Protein AF-A0A951KGH3-F1 (afdb_monomer_lite)

pLDDT: mean 70.93, std 15.25, range [35.25, 89.5]

Foldseek 3Di:
DPCPPPVDDDDDDDDDDDEAEDEADPVGDPWDQADQPFDPDPPTLAQDWPDLQPQKIWHHQHAVVVVQVSVCVQVVHHYHYPHPDGTGTTDIGGGDRPPPPPPDPPPPPPDDDDDDDDDDDDDDDDDDD

Radius of gyration: 29.62 Å; chains: 1; bounding box: 42×87×59 Å

Structure (mmCIF, N/CA/C/O backbone):
data_AF-A0A951KGH3-F1
#
_entry.id   AF-A0A951KGH3-F1
#
loop_
_atom_site.group_PDB
_atom_site.id
_atom_site.type_symbol
_atom_site.label_atom_id
_atom_site.label_alt_id
_atom_site.label_comp_id
_atom_site.label_asym_id
_atom_site.label_entity_id
_atom_site.label_seq_id
_atom_site.pdbx_PDB_ins_code
_atom_site.Cartn_x
_atom_site.Cartn_y
_atom_site.Cartn_z
_atom_site.occupancy
_atom_site.B_iso_or_equiv
_atom_site.auth_seq_id
_atom_site.auth_comp_id
_atom_site.auth_asym_id
_atom_site.auth_atom_id
_atom_site.pdbx_PDB_model_num
ATOM 1 N N . MET A 1 1 ? -1.274 -4.662 38.646 1.00 57.06 1 MET A N 1
ATOM 2 C CA . MET A 1 1 ? -2.178 -4.791 37.479 1.00 57.06 1 MET A CA 1
ATOM 3 C C . MET A 1 1 ? -3.006 -3.513 37.375 1.00 57.06 1 MET A C 1
ATOM 5 O O . MET A 1 1 ? -3.540 -3.083 38.381 1.00 57.06 1 MET A O 1
ATOM 9 N N . LEU A 1 2 ? -3.078 -2.871 36.204 1.00 63.75 2 LEU A N 1
ATOM 10 C CA . LEU A 1 2 ? -3.617 -1.504 35.999 1.00 63.75 2 LEU A CA 1
ATOM 11 C C . LEU A 1 2 ? -5.132 -1.326 36.247 1.00 63.75 2 LEU A C 1
ATOM 13 O O . LEU A 1 2 ? -5.637 -0.208 36.199 1.00 63.75 2 LEU A O 1
ATOM 17 N N . ARG A 1 3 ? -5.872 -2.411 36.488 1.00 61.78 3 ARG A N 1
ATOM 18 C CA . ARG A 1 3 ? -7.340 -2.400 36.553 1.00 61.78 3 ARG A CA 1
ATOM 19 C C . ARG A 1 3 ? -7.893 -1.736 37.823 1.00 61.78 3 ARG A C 1
ATOM 21 O O . ARG A 1 3 ? -8.903 -1.046 37.734 1.00 61.78 3 ARG A O 1
ATOM 28 N N . ASP A 1 4 ? -7.200 -1.857 38.954 1.00 75.56 4 ASP A N 1
ATOM 29 C CA . ASP A 1 4 ? -7.723 -1.421 40.262 1.00 75.56 4 ASP A CA 1
ATOM 30 C C . ASP A 1 4 ? -7.624 0.095 40.506 1.00 75.56 4 ASP A C 1
ATOM 32 O O . ASP A 1 4 ? -8.283 0.625 41.395 1.00 75.56 4 ASP A O 1
ATOM 36 N N . TRP A 1 5 ? -6.829 0.812 39.705 1.00 78.12 5 TRP A N 1
ATOM 37 C CA . TRP A 1 5 ? -6.565 2.244 39.908 1.00 78.12 5 TRP A CA 1
ATOM 38 C C . TRP A 1 5 ? -7.415 3.136 38.999 1.00 78.12 5 TRP A C 1
ATOM 40 O O . TRP A 1 5 ? -7.706 4.273 39.357 1.00 78.12 5 TRP A O 1
ATOM 50 N N . PHE A 1 6 ? -7.842 2.626 37.838 1.00 70.50 6 PHE A N 1
ATOM 51 C CA . PHE A 1 6 ? -8.436 3.461 36.789 1.00 70.50 6 PHE A CA 1
ATOM 52 C C . PHE A 1 6 ? -9.927 3.253 36.549 1.00 70.50 6 PHE A C 1
ATOM 54 O O . PHE A 1 6 ? -10.480 3.986 35.735 1.00 70.50 6 PHE A O 1
ATOM 61 N N . ARG A 1 7 ? -10.585 2.293 37.224 1.00 75.06 7 ARG A N 1
ATOM 62 C CA . ARG A 1 7 ? -12.014 1.971 36.995 1.00 75.06 7 ARG A CA 1
ATOM 63 C C . ARG A 1 7 ? -12.372 1.998 35.497 1.00 75.06 7 ARG A C 1
ATOM 65 O O . ARG A 1 7 ? -13.372 2.578 35.091 1.00 75.06 7 ARG A O 1
ATOM 72 N N . LEU A 1 8 ? -11.488 1.450 34.661 1.00 75.69 8 LEU A N 1
ATOM 73 C CA . LEU A 1 8 ? -11.606 1.560 33.213 1.00 75.69 8 LEU A CA 1
ATOM 74 C C . LEU A 1 8 ? -12.767 0.673 32.744 1.00 75.69 8 LEU A C 1
ATOM 76 O O . LEU A 1 8 ? -12.620 -0.547 32.647 1.00 75.69 8 LEU A O 1
ATOM 80 N N . GLU A 1 9 ? -13.907 1.287 32.444 1.00 73.69 9 GLU A N 1
ATOM 81 C CA . GLU A 1 9 ? -15.059 0.613 31.850 1.00 73.69 9 GLU A CA 1
ATOM 82 C C . GLU A 1 9 ? -14.917 0.592 30.324 1.00 73.69 9 GLU A C 1
ATOM 84 O O . GLU A 1 9 ? -15.121 1.590 29.630 1.00 73.69 9 GLU A O 1
ATOM 89 N N . VAL A 1 10 ? -14.537 -0.564 29.782 1.00 77.75 10 VAL A N 1
ATOM 90 C CA . VAL A 1 10 ? -14.397 -0.754 28.335 1.00 77.75 10 VAL A CA 1
ATOM 91 C C . VAL A 1 10 ? -15.786 -0.891 27.716 1.00 77.75 10 VAL A C 1
ATOM 93 O O . VAL A 1 10 ? -16.450 -1.909 27.887 1.00 77.75 10 VAL A O 1
ATOM 96 N N . HIS A 1 11 ? -16.211 0.126 26.972 1.00 76.06 11 HIS A N 1
ATOM 97 C CA . HIS A 1 11 ? -17.465 0.111 26.225 1.00 76.06 11 HIS A CA 1
ATOM 98 C C . HIS A 1 11 ? -17.193 -0.348 24.788 1.00 76.06 11 HIS A C 1
ATOM 100 O O . HIS A 1 11 ? -16.664 0.404 23.969 1.00 76.06 11 HIS A O 1
ATOM 106 N N . GLY A 1 12 ? -17.519 -1.605 24.483 1.00 73.94 12 GLY A N 1
ATOM 107 C CA . GLY A 1 12 ? -17.422 -2.140 23.126 1.00 73.94 12 GLY A CA 1
ATOM 108 C C . GLY A 1 12 ? -18.585 -1.650 22.263 1.00 73.94 12 GLY A C 1
ATOM 109 O O . GLY A 1 12 ? -19.728 -2.011 22.519 1.00 73.94 12 GLY A O 1
ATOM 110 N N . GLN A 1 13 ? -18.305 -0.850 21.233 1.00 66.38 13 GLN A N 1
ATOM 111 C CA . GLN A 1 13 ? -19.293 -0.442 20.231 1.00 66.38 13 GLN A CA 1
ATOM 112 C C . GLN A 1 13 ? -18.889 -0.994 18.859 1.00 66.38 13 GLN A C 1
ATOM 114 O O . GLN A 1 13 ? -17.834 -0.638 18.333 1.00 66.38 13 GLN A O 1
ATOM 119 N N . SER A 1 14 ? -19.732 -1.840 18.262 1.00 66.75 14 SER A N 1
ATOM 120 C CA . SER A 1 14 ? -19.568 -2.302 16.880 1.00 66.75 14 SER A CA 1
ATOM 121 C C . SER A 1 14 ? -20.021 -1.208 15.912 1.00 66.75 14 SER A C 1
ATOM 123 O O . SER A 1 14 ? -21.179 -0.791 15.944 1.00 66.75 14 SER A O 1
ATOM 125 N N . LYS A 1 15 ? -19.116 -0.730 15.054 1.00 66.75 15 LYS A N 1
ATOM 126 C CA . LYS A 1 15 ? -19.432 0.211 13.970 1.00 66.75 15 LYS A CA 1
ATOM 127 C C . LYS A 1 15 ? -19.296 -0.508 12.632 1.00 66.75 15 LYS A C 1
ATOM 129 O O . LYS A 1 15 ? -18.240 -1.069 12.353 1.00 66.75 15 LYS A O 1
ATOM 134 N N . GLU A 1 16 ? -20.335 -0.459 11.805 1.00 68.94 16 GLU A N 1
ATOM 135 C CA . GLU A 1 16 ? -20.249 -0.874 10.403 1.00 68.94 16 GLU A CA 1
ATOM 136 C C . GLU A 1 16 ? -19.444 0.178 9.632 1.00 68.94 16 GLU A C 1
ATOM 138 O O . GLU A 1 16 ? -19.870 1.323 9.467 1.00 68.94 16 GLU A O 1
ATOM 143 N N . LEU A 1 17 ? -18.228 -0.182 9.219 1.00 69.44 17 LEU A N 1
ATOM 144 C CA . LEU A 1 17 ? -17.364 0.683 8.423 1.00 69.44 17 LEU A CA 1
ATOM 145 C C . LEU A 1 17 ? -17.430 0.228 6.963 1.00 69.44 17 LEU A C 1
ATOM 147 O O . LEU A 1 17 ? -17.230 -0.959 6.710 1.00 69.44 17 LEU A O 1
ATOM 151 N N . PRO A 1 18 ? -17.661 1.126 5.988 1.00 74.75 18 PRO A N 1
ATOM 152 C CA . PRO A 1 18 ? -17.494 0.771 4.589 1.00 74.75 18 PRO A CA 1
ATOM 153 C C . PRO A 1 18 ? -16.042 0.347 4.347 1.00 74.75 18 PRO A C 1
ATOM 155 O O . PRO A 1 18 ? -15.099 1.059 4.710 1.00 74.75 18 PRO A O 1
ATOM 158 N N . ILE A 1 19 ? -15.909 -0.844 3.772 1.00 83.00 19 ILE A N 1
ATOM 159 C CA . ILE A 1 19 ? -14.652 -1.502 3.427 1.00 83.00 19 ILE A CA 1
ATOM 160 C C . ILE A 1 19 ? -14.362 -1.214 1.956 1.00 83.00 19 ILE A C 1
ATOM 162 O O . ILE A 1 19 ? -15.273 -1.252 1.126 1.00 83.00 19 ILE A O 1
ATOM 166 N N . TYR A 1 20 ? -13.101 -0.940 1.631 1.00 87.50 20 TYR A N 1
ATOM 167 C CA . TYR A 1 20 ? -12.666 -0.790 0.247 1.00 87.50 20 TYR A CA 1
ATOM 168 C C . TYR A 1 20 ? -11.920 -2.028 -0.242 1.00 87.50 20 TYR A C 1
ATOM 170 O O . TYR A 1 20 ? -11.233 -2.713 0.516 1.00 87.50 20 TYR A O 1
ATOM 178 N N . GLU A 1 21 ? -12.037 -2.292 -1.538 1.00 87.19 21 GLU A N 1
ATOM 179 C CA . GLU A 1 21 ? -11.364 -3.399 -2.207 1.00 87.19 21 GLU A CA 1
ATOM 180 C C . GLU A 1 21 ? -10.438 -2.840 -3.287 1.00 87.19 21 GLU A C 1
ATOM 182 O O . GLU A 1 21 ? -10.858 -2.058 -4.142 1.00 87.19 21 GLU A O 1
ATOM 187 N N . LEU A 1 22 ? -9.169 -3.239 -3.244 1.00 86.81 22 LEU A N 1
ATOM 188 C CA . LEU A 1 22 ? -8.196 -2.949 -4.283 1.00 86.81 22 LEU A CA 1
ATOM 189 C C . LEU A 1 22 ? -8.293 -4.045 -5.348 1.00 86.81 22 LEU A C 1
ATOM 191 O O . LEU A 1 22 ? -7.921 -5.191 -5.102 1.00 86.81 22 LEU A O 1
ATOM 195 N N . ALA A 1 23 ? -8.802 -3.695 -6.527 1.00 87.25 23 ALA A N 1
ATOM 196 C CA . ALA A 1 23 ? -8.991 -4.620 -7.639 1.00 87.25 23 ALA A CA 1
ATOM 197 C C . ALA A 1 23 ? -8.310 -4.113 -8.914 1.00 87.25 23 ALA A C 1
ATOM 199 O O . ALA A 1 23 ? -8.181 -2.910 -9.149 1.00 87.25 23 ALA A O 1
ATOM 200 N N . VAL A 1 24 ? -7.901 -5.053 -9.766 1.00 85.50 24 VAL A N 1
ATOM 201 C CA . VAL A 1 24 ? -7.363 -4.748 -11.092 1.00 85.50 24 VAL A CA 1
ATOM 202 C C . VAL A 1 24 ? -8.503 -4.342 -12.021 1.00 85.50 24 VAL A C 1
ATOM 204 O O . VAL A 1 24 ? -9.504 -5.045 -12.159 1.00 85.50 24 VAL A O 1
ATOM 207 N N . ILE A 1 25 ? -8.345 -3.205 -12.694 1.00 81.88 25 ILE A N 1
ATOM 208 C CA . ILE A 1 25 ? -9.299 -2.762 -13.711 1.00 81.88 25 ILE A CA 1
ATOM 209 C C . ILE A 1 25 ? -9.181 -3.612 -14.981 1.00 81.88 25 ILE A C 1
ATOM 211 O O . ILE A 1 25 ? -8.103 -4.081 -15.340 1.00 81.88 25 ILE A O 1
ATOM 215 N N . LYS A 1 26 ? -10.280 -3.731 -15.735 1.00 70.62 26 LYS A N 1
ATOM 216 C CA . LYS A 1 26 ? -10.324 -4.473 -17.012 1.00 70.62 26 LYS A CA 1
ATOM 217 C C . LYS A 1 26 ? -9.302 -3.988 -18.052 1.00 70.62 26 LYS A C 1
ATOM 219 O O . LYS A 1 26 ? -8.940 -4.746 -18.940 1.00 70.62 26 LYS A O 1
ATOM 224 N N . ALA A 1 27 ? -8.822 -2.748 -17.930 1.00 71.19 27 ALA A N 1
ATOM 225 C CA . ALA A 1 27 ? -7.774 -2.182 -18.783 1.00 71.19 27 ALA A CA 1
ATOM 226 C C . ALA A 1 27 ? -6.362 -2.748 -18.506 1.00 71.19 27 ALA A C 1
ATOM 228 O O . ALA A 1 27 ? -5.399 -2.321 -19.142 1.00 71.19 27 ALA A O 1
ATOM 229 N N . GLY A 1 28 ? -6.242 -3.698 -17.576 1.00 66.56 28 GLY A N 1
ATOM 230 C CA . GLY A 1 28 ? -4.997 -4.373 -17.249 1.00 66.56 28 GLY A CA 1
ATOM 231 C C . GLY A 1 28 ? -4.118 -3.593 -16.276 1.00 66.56 28 GLY A C 1
ATOM 232 O O . GLY A 1 28 ? -4.301 -2.402 -16.009 1.00 66.56 28 GLY A O 1
ATOM 233 N N . VAL A 1 29 ? -3.143 -4.309 -15.726 1.00 73.19 29 VAL A N 1
ATOM 234 C CA . VAL A 1 29 ? -2.164 -3.791 -14.772 1.00 73.19 29 VAL A CA 1
ATOM 235 C C . VAL A 1 29 ? -1.028 -3.137 -15.553 1.00 73.19 29 VAL A C 1
ATOM 237 O O . VAL A 1 29 ? -0.279 -3.816 -16.245 1.00 73.19 29 VAL A O 1
ATOM 240 N N . LYS A 1 30 ? -0.871 -1.814 -15.432 1.00 71.69 30 LYS A N 1
ATOM 241 C CA . LYS A 1 30 ? 0.284 -1.073 -15.986 1.00 71.69 30 LYS A CA 1
ATOM 242 C C . LYS A 1 30 ? 1.463 -0.992 -15.006 1.00 71.69 30 LYS A C 1
ATOM 244 O O . LYS A 1 30 ? 2.292 -0.090 -15.106 1.00 71.69 30 LYS A O 1
ATOM 249 N N . LEU A 1 31 ? 1.505 -1.894 -14.031 1.00 74.56 31 LEU A N 1
ATOM 250 C CA . LEU A 1 31 ? 2.555 -1.945 -13.021 1.00 74.56 31 LEU A CA 1
ATOM 251 C C . LEU A 1 31 ? 3.728 -2.748 -13.564 1.00 74.56 31 LEU A C 1
ATOM 253 O O . LEU A 1 31 ? 3.548 -3.808 -14.163 1.00 74.56 31 LEU A O 1
ATOM 257 N N . LYS A 1 32 ? 4.932 -2.225 -13.355 1.00 74.44 32 LYS A N 1
ATOM 258 C CA . LYS A 1 32 ? 6.156 -2.943 -13.686 1.00 74.44 32 LYS A CA 1
ATOM 259 C C . LYS A 1 32 ? 6.483 -3.850 -12.514 1.00 74.44 32 LYS A C 1
ATOM 261 O O . LYS A 1 32 ? 6.607 -3.365 -11.390 1.00 74.44 32 LYS A O 1
ATOM 266 N N . GLU A 1 33 ? 6.596 -5.145 -12.780 1.00 76.50 33 GLU A N 1
ATOM 267 C CA . GLU A 1 33 ? 7.191 -6.060 -11.814 1.00 76.50 33 GLU A CA 1
ATOM 268 C C . GLU A 1 33 ? 8.661 -5.675 -11.657 1.00 76.50 33 GLU A C 1
ATOM 270 O O . GLU A 1 33 ? 9.383 -5.497 -12.643 1.00 76.50 33 GLU A O 1
ATOM 275 N N . ALA A 1 34 ? 9.079 -5.480 -10.416 1.00 76.94 34 ALA A N 1
ATOM 276 C CA . ALA A 1 34 ? 10.396 -4.982 -10.095 1.00 76.94 34 ALA A CA 1
ATOM 277 C C . ALA A 1 34 ? 11.030 -5.889 -9.057 1.00 76.94 34 ALA A C 1
ATOM 279 O O . ALA A 1 34 ? 10.497 -6.081 -7.971 1.00 76.94 34 ALA A O 1
ATOM 280 N N . LYS A 1 35 ? 12.204 -6.416 -9.398 1.00 69.62 35 LYS A N 1
ATOM 281 C CA . LYS A 1 35 ? 13.090 -7.078 -8.446 1.00 69.62 35 LYS A CA 1
ATOM 282 C C . LYS A 1 35 ? 14.148 -6.069 -8.061 1.00 69.62 35 LYS A C 1
ATOM 284 O O . LYS A 1 35 ? 15.049 -5.772 -8.845 1.00 69.62 35 LYS A O 1
ATOM 289 N N . CYS A 1 36 ? 14.000 -5.484 -6.886 1.00 67.06 36 CYS A N 1
ATOM 290 C CA . CYS A 1 36 ? 14.948 -4.490 -6.422 1.00 67.06 36 CYS A CA 1
ATOM 291 C C . CYS A 1 36 ? 16.136 -5.212 -5.781 1.00 67.06 36 CYS A C 1
ATOM 293 O O . CYS A 1 36 ? 15.993 -5.952 -4.809 1.00 67.06 36 CYS A O 1
ATOM 295 N N . VAL A 1 37 ? 17.322 -5.029 -6.364 1.00 66.12 37 VAL A N 1
ATOM 296 C CA . VAL A 1 37 ? 18.575 -5.537 -5.799 1.00 66.12 37 VAL A CA 1
ATOM 297 C C . VAL A 1 37 ? 18.930 -4.640 -4.618 1.00 66.12 37 VAL A C 1
ATOM 299 O O . VAL A 1 37 ? 19.522 -3.573 -4.778 1.00 66.12 37 VAL A O 1
ATOM 302 N N . GLY A 1 38 ? 18.478 -5.041 -3.434 1.00 61.72 38 GLY A N 1
ATOM 303 C CA . GLY A 1 38 ? 18.715 -4.301 -2.205 1.00 61.72 38 GLY A CA 1
ATOM 304 C C . GLY A 1 38 ? 20.166 -4.397 -1.764 1.00 61.72 38 GLY A C 1
ATOM 305 O O . GLY A 1 38 ? 20.749 -5.479 -1.728 1.00 61.72 38 GLY A O 1
ATOM 306 N N . VAL A 1 39 ? 20.742 -3.261 -1.379 1.00 63.81 39 VAL A N 1
ATOM 307 C CA . VAL A 1 39 ? 21.970 -3.262 -0.583 1.00 63.81 39 VAL A CA 1
ATOM 308 C C . VAL A 1 39 ? 21.562 -3.587 0.858 1.00 63.81 39 VAL A C 1
ATOM 310 O O . VAL A 1 39 ? 20.658 -2.926 1.380 1.00 63.81 39 VAL A O 1
ATOM 313 N N . PRO A 1 40 ? 22.170 -4.588 1.519 1.00 63.59 40 PRO A N 1
ATOM 314 C CA . PRO A 1 40 ? 21.871 -4.877 2.915 1.00 63.59 40 PRO A CA 1
ATOM 315 C C . PRO A 1 40 ? 22.232 -3.667 3.785 1.00 63.59 40 PRO A C 1
ATOM 317 O O . PRO A 1 40 ? 23.372 -3.207 3.793 1.00 63.59 40 PRO A O 1
ATOM 320 N N . GLY A 1 41 ? 21.247 -3.134 4.507 1.00 67.81 41 GLY A N 1
ATOM 321 C CA . GLY A 1 41 ? 21.427 -2.001 5.410 1.00 67.81 41 GLY A CA 1
ATOM 322 C C . GLY A 1 41 ? 20.171 -1.133 5.557 1.00 67.81 41 GLY A C 1
ATOM 323 O O . GLY A 1 41 ? 19.215 -1.280 4.797 1.00 67.81 41 GLY A O 1
ATOM 324 N N . PRO A 1 42 ? 20.164 -0.194 6.519 1.00 61.88 42 PRO A N 1
ATOM 325 C CA . PRO A 1 42 ? 19.024 0.688 6.797 1.00 61.88 42 PRO A CA 1
ATOM 326 C C . PRO A 1 42 ? 18.704 1.673 5.659 1.00 61.88 42 PRO A C 1
ATOM 328 O O . PRO A 1 42 ? 17.644 2.288 5.660 1.00 61.88 42 PRO A O 1
ATOM 331 N N . ALA A 1 43 ? 19.602 1.813 4.681 1.00 66.69 43 ALA A N 1
ATOM 332 C CA . ALA A 1 43 ? 19.416 2.629 3.484 1.00 66.69 43 ALA A CA 1
ATOM 333 C C . ALA A 1 43 ? 18.938 1.808 2.272 1.00 66.69 43 ALA A C 1
ATOM 335 O O . ALA A 1 43 ? 19.128 2.243 1.137 1.00 66.69 43 ALA A O 1
ATOM 336 N N . ASN A 1 44 ? 18.361 0.618 2.486 1.00 69.69 44 ASN A N 1
ATOM 337 C CA . ASN A 1 44 ? 17.859 -0.192 1.386 1.00 69.69 44 ASN A CA 1
ATOM 338 C C . ASN A 1 44 ? 16.686 0.535 0.695 1.00 69.69 44 ASN A C 1
ATOM 340 O O . ASN A 1 44 ? 15.657 0.773 1.328 1.00 69.69 44 ASN A O 1
ATOM 344 N N . PRO A 1 45 ? 16.813 0.895 -0.596 1.00 69.69 45 PRO A N 1
ATOM 345 C CA . PRO A 1 45 ? 15.731 1.536 -1.336 1.00 69.69 45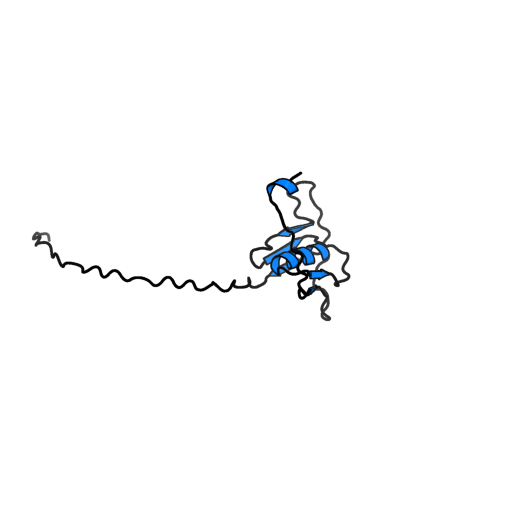 PRO A CA 1
ATOM 346 C C . PRO A 1 45 ? 14.542 0.609 -1.641 1.00 69.69 45 PRO A C 1
ATOM 348 O O . PRO A 1 45 ? 13.545 1.090 -2.182 1.00 69.69 45 PRO A O 1
ATOM 351 N N . CYS A 1 46 ? 14.674 -0.690 -1.364 1.00 74.88 46 CYS A N 1
ATOM 352 C CA . CYS A 1 46 ? 13.753 -1.748 -1.761 1.00 74.88 46 CYS A CA 1
ATOM 353 C C . CYS A 1 46 ? 12.798 -2.156 -0.630 1.00 74.88 46 CYS A C 1
ATOM 355 O O . CYS A 1 46 ? 13.180 -2.155 0.541 1.00 74.88 46 CYS A O 1
ATOM 357 N N . GLY A 1 47 ? 11.580 -2.575 -0.986 1.00 74.62 47 GLY A N 1
ATOM 358 C CA . GLY A 1 47 ? 10.613 -3.165 -0.051 1.00 74.62 47 GLY A CA 1
ATOM 359 C C . GLY A 1 47 ? 9.867 -2.150 0.818 1.00 74.62 47 GLY A C 1
ATOM 360 O O . GLY A 1 47 ? 9.135 -2.534 1.729 1.00 74.62 47 GLY A O 1
ATOM 361 N N . GLY A 1 48 ? 10.038 -0.855 0.541 1.00 80.56 48 GLY A N 1
ATOM 362 C CA . GLY A 1 48 ? 9.419 0.236 1.286 1.00 80.56 48 GLY A CA 1
ATOM 363 C C . GLY A 1 48 ? 8.665 1.214 0.393 1.00 80.56 48 GLY A C 1
ATOM 364 O O . GLY A 1 48 ? 8.969 1.392 -0.790 1.00 80.56 48 GLY A O 1
ATOM 365 N N . THR A 1 49 ? 7.688 1.883 0.993 1.00 81.94 49 THR A N 1
ATOM 366 C CA . THR A 1 49 ? 6.960 2.993 0.387 1.00 81.94 49 THR A CA 1
ATOM 367 C C . THR A 1 49 ? 7.391 4.320 1.001 1.00 81.94 49 THR A C 1
ATOM 369 O O . THR A 1 49 ? 7.761 4.418 2.171 1.00 81.94 49 THR A O 1
ATOM 372 N N . SER A 1 50 ? 7.374 5.375 0.191 1.00 80.88 50 SER A N 1
ATOM 373 C CA . SER A 1 50 ? 7.725 6.733 0.607 1.00 80.88 50 SER A CA 1
ATOM 374 C C . SER A 1 50 ? 6.639 7.726 0.200 1.00 80.88 50 SER A C 1
ATOM 376 O O . SER A 1 50 ? 5.959 7.540 -0.806 1.00 80.88 50 SER A O 1
ATOM 378 N N . GLY A 1 51 ? 6.468 8.785 0.997 1.00 74.50 51 GLY A N 1
ATOM 379 C CA . GLY A 1 51 ? 5.610 9.927 0.652 1.00 74.50 51 GLY A CA 1
ATOM 380 C C . GLY A 1 51 ? 4.124 9.834 1.033 1.00 74.50 51 GLY A C 1
ATOM 381 O O . GLY A 1 51 ? 3.405 10.809 0.817 1.00 74.50 51 GLY A O 1
ATOM 382 N N . SER A 1 52 ? 3.673 8.741 1.666 1.00 68.62 52 SER A N 1
ATOM 383 C CA . SER A 1 52 ? 2.250 8.441 1.947 1.00 68.62 52 SER A CA 1
ATOM 384 C C . SER A 1 52 ? 1.414 9.608 2.525 1.00 68.62 52 SER A C 1
ATOM 386 O O . SER A 1 52 ? 0.225 9.727 2.253 1.00 68.62 52 SER A O 1
ATOM 388 N N . SER A 1 53 ? 2.028 10.548 3.252 1.00 66.25 53 SER A N 1
ATOM 389 C CA . SER A 1 53 ? 1.347 11.685 3.890 1.00 66.25 53 SER A CA 1
ATOM 390 C C . SER A 1 53 ? 1.118 12.930 3.016 1.00 66.25 53 SER A C 1
ATOM 392 O O . SER A 1 53 ? 0.413 13.840 3.448 1.00 66.25 53 SER A O 1
ATOM 394 N N . ARG A 1 54 ? 1.700 13.028 1.812 1.00 68.19 54 ARG A N 1
ATOM 395 C CA . ARG A 1 54 ? 1.691 14.276 1.007 1.00 68.19 54 ARG A CA 1
ATOM 396 C C . ARG A 1 54 ? 0.905 14.198 -0.302 1.00 68.19 54 ARG A C 1
ATOM 398 O O . ARG A 1 54 ? 1.105 15.032 -1.180 1.00 68.19 54 ARG A O 1
ATOM 405 N N . GLY A 1 55 ? 0.019 13.217 -0.453 1.00 79.12 55 GLY A N 1
ATOM 406 C CA . GLY A 1 55 ? -0.695 13.015 -1.719 1.00 79.12 55 GLY A CA 1
ATOM 407 C C . GLY A 1 55 ? 0.154 12.341 -2.798 1.00 79.12 55 GLY A C 1
ATOM 408 O O . GLY A 1 55 ? -0.190 12.395 -3.973 1.00 79.12 55 GLY A O 1
ATOM 409 N N . SER A 1 56 ? 1.281 11.730 -2.426 1.00 84.88 56 SER A N 1
ATOM 410 C CA . SER A 1 56 ? 2.133 10.998 -3.359 1.00 84.88 56 SER A CA 1
ATOM 411 C C . SER A 1 56 ? 2.756 9.789 -2.679 1.00 84.88 56 SER A C 1
ATOM 413 O O . SER A 1 56 ? 3.541 9.957 -1.760 1.00 84.88 56 SER A O 1
ATOM 415 N N . LEU A 1 57 ? 2.482 8.583 -3.159 1.00 87.50 57 LEU A N 1
ATOM 416 C CA . LEU A 1 57 ? 3.088 7.343 -2.685 1.00 87.50 57 LEU A CA 1
ATOM 417 C C . LEU A 1 57 ? 3.984 6.767 -3.768 1.00 87.50 57 LEU A C 1
ATOM 419 O O . LEU A 1 57 ? 3.537 6.541 -4.891 1.00 87.50 57 LEU A O 1
ATOM 423 N N . MET A 1 58 ? 5.233 6.497 -3.419 1.00 86.56 58 MET A N 1
ATOM 424 C CA . MET A 1 58 ? 6.166 5.809 -4.299 1.00 86.56 58 MET A CA 1
ATOM 425 C C . MET A 1 58 ? 6.634 4.523 -3.632 1.00 86.56 58 MET A C 1
ATOM 427 O O . MET A 1 58 ? 7.190 4.578 -2.533 1.00 86.56 58 MET A O 1
ATOM 431 N N . GLY A 1 59 ? 6.402 3.391 -4.289 1.00 87.19 59 GLY A N 1
ATOM 432 C CA . GLY A 1 59 ? 6.874 2.071 -3.881 1.00 87.19 59 GLY A CA 1
ATOM 433 C C . GLY A 1 59 ? 7.946 1.561 -4.836 1.00 87.19 59 GLY A C 1
ATOM 434 O O . GLY A 1 59 ? 7.812 1.732 -6.050 1.00 87.19 59 GLY A O 1
ATOM 435 N N . ARG A 1 60 ? 9.003 0.954 -4.282 1.00 87.31 60 ARG A N 1
ATOM 436 C CA . ARG A 1 60 ? 10.038 0.242 -5.046 1.00 87.31 60 ARG A CA 1
ATOM 437 C C . ARG A 1 60 ? 10.124 -1.220 -4.622 1.00 87.31 60 ARG A C 1
ATOM 439 O O . ARG A 1 60 ? 10.466 -1.483 -3.469 1.00 87.31 60 ARG A O 1
ATOM 446 N N . ALA A 1 61 ? 9.825 -2.135 -5.544 1.00 85.81 61 ALA A N 1
ATOM 447 C CA . ALA A 1 61 ? 9.658 -3.567 -5.292 1.00 85.81 61 ALA A CA 1
ATOM 448 C C . ALA A 1 61 ? 8.797 -3.838 -4.049 1.00 85.81 61 ALA A C 1
ATOM 450 O O . ALA A 1 61 ? 9.256 -4.365 -3.038 1.00 85.81 61 ALA A O 1
ATOM 451 N N . VAL A 1 62 ? 7.544 -3.387 -4.102 1.00 87.88 62 VAL A N 1
ATOM 452 C CA . VAL A 1 62 ? 6.607 -3.475 -2.979 1.00 87.88 62 VAL A CA 1
ATOM 453 C C . VAL A 1 62 ? 5.468 -4.438 -3.331 1.00 87.88 62 VAL A C 1
ATOM 455 O O . VAL A 1 62 ? 4.902 -4.321 -4.423 1.00 87.88 62 VAL A O 1
ATOM 458 N N . PRO A 1 63 ? 5.094 -5.371 -2.434 1.00 88.75 63 PRO A N 1
ATOM 459 C CA . PRO A 1 63 ? 3.942 -6.239 -2.653 1.00 88.75 63 PRO A CA 1
ATOM 460 C C . PRO A 1 63 ? 2.629 -5.453 -2.538 1.00 88.75 63 PRO A C 1
ATOM 462 O O . PRO A 1 63 ? 2.517 -4.503 -1.757 1.00 88.75 63 PRO A O 1
ATOM 465 N N . MET A 1 64 ? 1.597 -5.880 -3.272 1.00 88.19 64 MET A N 1
ATOM 466 C CA . MET A 1 64 ? 0.287 -5.207 -3.274 1.00 88.19 64 MET A CA 1
ATOM 467 C C . MET A 1 64 ? -0.375 -5.154 -1.888 1.00 88.19 64 MET A C 1
ATOM 469 O O . MET A 1 64 ? -1.040 -4.169 -1.560 1.00 88.19 64 MET A O 1
ATOM 473 N N . ALA A 1 65 ? -0.088 -6.124 -1.017 1.00 87.81 65 ALA A N 1
ATOM 474 C CA . ALA A 1 65 ? -0.520 -6.109 0.379 1.00 87.81 65 ALA A CA 1
ATOM 475 C C . ALA A 1 65 ? -0.020 -4.874 1.157 1.00 87.81 65 ALA A C 1
ATOM 477 O O . ALA A 1 65 ? -0.759 -4.296 1.958 1.00 87.81 65 ALA A O 1
ATOM 478 N N . THR A 1 66 ? 1.217 -4.431 0.909 1.00 88.12 66 THR A N 1
ATOM 479 C CA . THR A 1 66 ? 1.776 -3.230 1.550 1.00 88.12 66 THR A CA 1
ATOM 480 C C . THR A 1 66 ? 1.099 -1.969 1.024 1.00 88.12 66 THR A C 1
ATOM 482 O O . THR A 1 66 ? 0.742 -1.098 1.814 1.00 88.12 66 THR A O 1
ATOM 485 N N . LEU A 1 67 ? 0.823 -1.901 -0.283 1.00 88.38 67 LEU A N 1
ATOM 486 C CA . LEU A 1 67 ? 0.053 -0.801 -0.867 1.00 88.38 67 LEU A CA 1
ATOM 487 C C . LEU A 1 67 ? -1.350 -0.704 -0.245 1.00 88.38 67 LEU A C 1
ATOM 489 O O . LEU A 1 67 ? -1.785 0.388 0.117 1.00 88.38 67 LEU A O 1
ATOM 493 N N . ALA A 1 68 ? -2.048 -1.830 -0.071 1.00 89.50 68 ALA A N 1
ATOM 494 C CA . ALA A 1 68 ? -3.360 -1.850 0.576 1.00 89.50 68 ALA A CA 1
ATOM 495 C C . ALA A 1 68 ? -3.295 -1.320 2.021 1.00 89.50 68 ALA A C 1
ATOM 497 O O . ALA A 1 68 ? -4.138 -0.518 2.427 1.00 89.50 68 ALA A O 1
ATOM 498 N N . LYS A 1 69 ? -2.256 -1.693 2.780 1.00 88.75 69 LYS A N 1
ATOM 499 C CA . LYS A 1 69 ? -2.024 -1.179 4.138 1.00 88.75 69 LYS A CA 1
ATOM 500 C C . LYS A 1 69 ? -1.780 0.333 4.155 1.00 88.75 69 LYS A C 1
ATOM 502 O O . LYS A 1 69 ? -2.352 1.027 4.995 1.00 88.75 69 LYS A O 1
ATOM 507 N N . ASP A 1 70 ? -0.981 0.852 3.229 1.00 87.88 70 ASP A N 1
ATOM 508 C CA . ASP A 1 70 ? -0.707 2.289 3.142 1.00 87.88 70 ASP A CA 1
ATOM 509 C C . ASP A 1 70 ? -1.964 3.083 2.783 1.00 87.88 70 ASP A C 1
ATOM 511 O O . ASP A 1 70 ? -2.274 4.087 3.427 1.00 87.88 70 ASP A O 1
ATOM 515 N N . LEU A 1 71 ? -2.737 2.595 1.810 1.00 86.81 71 LEU A N 1
ATOM 516 C CA . LEU A 1 71 ? -4.027 3.183 1.452 1.00 86.81 71 LEU A CA 1
ATOM 517 C C . LEU A 1 71 ? -5.012 3.127 2.617 1.00 86.81 71 LEU A C 1
ATOM 519 O O . LEU A 1 71 ? -5.782 4.065 2.801 1.00 86.81 71 LEU A O 1
ATOM 523 N N . SER A 1 72 ? -4.961 2.073 3.433 1.00 86.62 72 SER A N 1
ATOM 524 C CA . SER A 1 72 ? -5.786 1.981 4.632 1.00 86.62 72 SER A CA 1
ATOM 525 C C . SER A 1 72 ? -5.477 3.093 5.636 1.00 86.62 72 SER A C 1
ATOM 527 O O . SER A 1 72 ? -6.402 3.676 6.202 1.00 86.62 72 SER A O 1
ATOM 529 N N . GLY A 1 73 ? -4.197 3.447 5.795 1.00 84.88 73 GLY A N 1
ATOM 530 C CA . GLY A 1 73 ? -3.776 4.577 6.623 1.00 84.88 73 GLY A CA 1
ATOM 531 C C . GLY A 1 73 ? -4.220 5.931 6.064 1.00 84.88 73 GLY A C 1
ATOM 532 O O . GLY A 1 73 ? -4.637 6.798 6.824 1.00 84.88 73 GLY A O 1
ATOM 533 N N . VAL A 1 74 ? -4.181 6.105 4.740 1.00 83.50 74 VAL A N 1
ATOM 534 C CA . VAL A 1 74 ? -4.584 7.358 4.073 1.00 83.50 74 VAL A CA 1
ATOM 535 C C . VAL A 1 74 ? -6.103 7.550 4.071 1.00 83.50 74 VAL A C 1
ATOM 537 O O . VAL A 1 74 ? -6.584 8.670 4.213 1.00 83.50 74 VAL A O 1
ATOM 540 N N . LEU A 1 75 ? -6.862 6.468 3.884 1.00 82.88 75 LEU A N 1
ATOM 541 C CA . LEU A 1 75 ? -8.325 6.489 3.798 1.00 82.88 75 LEU A CA 1
ATOM 542 C C . LEU A 1 75 ? -9.012 6.311 5.160 1.00 82.88 75 LEU A C 1
ATOM 544 O O . LEU A 1 75 ? -10.242 6.350 5.213 1.00 82.88 75 LEU A O 1
ATOM 548 N N . GLU A 1 76 ? -8.239 6.072 6.227 1.00 82.88 76 GLU A N 1
ATOM 549 C CA . GLU A 1 76 ? -8.704 5.736 7.584 1.00 82.88 76 GLU A CA 1
ATOM 550 C C . GLU A 1 76 ? -9.719 4.576 7.611 1.00 82.88 76 GLU A C 1
ATOM 552 O O . GLU A 1 76 ? -10.619 4.505 8.452 1.00 82.88 76 GLU A O 1
ATOM 557 N N . ARG A 1 77 ? -9.609 3.663 6.641 1.00 85.44 77 ARG A N 1
ATOM 558 C CA . ARG A 1 77 ? -10.559 2.567 6.405 1.00 85.44 77 ARG A CA 1
ATOM 559 C C . ARG A 1 77 ? -9.826 1.316 5.948 1.00 85.44 77 ARG A C 1
ATOM 561 O O . ARG A 1 77 ? -8.816 1.436 5.260 1.00 85.44 77 ARG A O 1
ATOM 568 N N . PRO A 1 78 ? -10.308 0.112 6.290 1.00 87.12 78 PRO A N 1
ATOM 569 C CA . PRO A 1 78 ? -9.684 -1.122 5.833 1.00 87.12 78 PRO A CA 1
ATOM 570 C C . PRO A 1 78 ? -9.782 -1.245 4.306 1.00 87.12 78 PRO A C 1
ATOM 572 O O . PRO A 1 78 ? -10.855 -1.068 3.723 1.00 87.12 78 PRO A O 1
ATOM 575 N N . VAL A 1 79 ? -8.648 -1.560 3.679 1.00 89.12 79 VAL A N 1
ATOM 576 C CA . VAL A 1 79 ? -8.539 -1.851 2.246 1.00 89.12 79 VAL A CA 1
ATOM 577 C C . VAL A 1 79 ? -8.066 -3.293 2.089 1.00 89.12 79 VAL A C 1
ATOM 579 O O . VAL A 1 79 ? -7.017 -3.651 2.623 1.00 89.12 79 VAL A O 1
ATOM 582 N N . PHE A 1 80 ? -8.824 -4.117 1.365 1.00 88.81 80 PHE A N 1
ATOM 583 C CA . PHE A 1 80 ? -8.452 -5.503 1.068 1.00 88.81 80 PHE A CA 1
ATOM 584 C C . PHE A 1 80 ? -7.853 -5.625 -0.326 1.00 88.81 80 PHE A C 1
ATOM 586 O O . PHE A 1 80 ? -8.418 -5.127 -1.299 1.00 88.81 80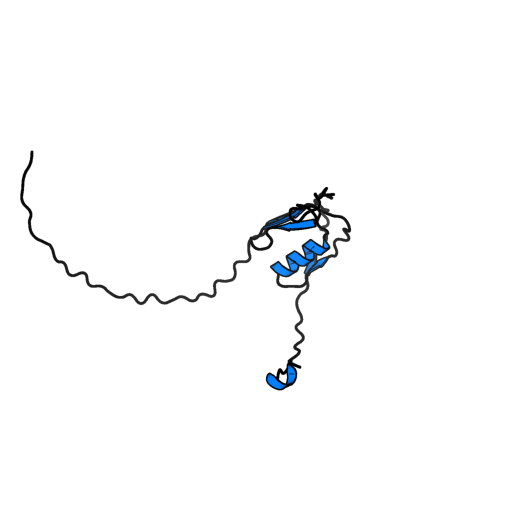 PHE A O 1
ATOM 593 N N . ASP A 1 81 ? -6.731 -6.330 -0.424 1.00 87.88 81 ASP A N 1
ATOM 594 C CA . ASP A 1 81 ? -6.110 -6.661 -1.699 1.00 87.88 81 ASP A CA 1
ATOM 595 C C . ASP A 1 81 ? -6.854 -7.822 -2.383 1.00 87.88 81 ASP A C 1
ATOM 597 O O . ASP A 1 81 ? -6.882 -8.945 -1.879 1.00 87.88 81 ASP A O 1
ATOM 601 N N . LYS A 1 82 ? -7.466 -7.543 -3.538 1.00 85.94 82 LYS A N 1
ATOM 602 C CA . LYS A 1 82 ? -8.070 -8.524 -4.456 1.00 85.94 82 LYS A CA 1
ATOM 603 C C . LYS A 1 82 ? -7.418 -8.475 -5.838 1.00 85.94 82 LYS A C 1
ATOM 605 O O . LYS A 1 82 ? -8.004 -8.912 -6.828 1.00 85.94 82 LYS A O 1
ATOM 610 N N . THR A 1 83 ? -6.205 -7.937 -5.927 1.00 83.62 83 THR A N 1
ATOM 611 C CA . THR A 1 83 ? -5.489 -7.838 -7.201 1.00 83.62 83 THR A CA 1
ATOM 612 C C . THR A 1 83 ? -4.979 -9.191 -7.694 1.00 83.62 83 THR A C 1
ATOM 614 O O . THR A 1 83 ? -4.768 -9.342 -8.894 1.00 83.62 83 THR A O 1
ATOM 617 N N . MET A 1 84 ? -4.829 -10.180 -6.797 1.00 82.50 84 MET A N 1
ATOM 618 C CA . MET A 1 84 ? -4.215 -11.493 -7.070 1.00 82.50 84 MET A CA 1
ATOM 619 C C . MET A 1 84 ? -2.787 -11.385 -7.640 1.00 82.50 84 MET A C 1
ATOM 621 O O . MET A 1 84 ? -2.308 -12.285 -8.328 1.00 82.50 84 MET A O 1
ATOM 625 N N . LEU A 1 85 ? -2.100 -10.278 -7.349 1.00 83.06 85 LEU A N 1
ATOM 626 C CA . LEU A 1 85 ? -0.735 -10.008 -7.780 1.00 83.06 85 LEU A CA 1
ATOM 627 C C . LEU A 1 85 ? 0.236 -10.301 -6.631 1.00 83.06 85 LEU A C 1
ATOM 629 O O . LEU A 1 85 ? 0.433 -9.474 -5.744 1.00 83.06 85 LEU A O 1
ATOM 633 N N . ASN A 1 86 ? 0.870 -11.473 -6.666 1.00 79.75 86 ASN A N 1
ATOM 634 C CA . ASN A 1 86 ? 1.817 -11.905 -5.627 1.00 79.75 86 ASN A CA 1
ATOM 635 C C . ASN A 1 86 ? 3.262 -11.419 -5.863 1.00 79.75 86 ASN A C 1
ATOM 637 O O . ASN A 1 86 ? 4.164 -11.811 -5.126 1.00 79.75 86 ASN A O 1
ATOM 641 N N . GLY A 1 87 ? 3.493 -10.610 -6.901 1.00 84.00 87 GLY A N 1
ATOM 642 C CA . GLY A 1 87 ? 4.803 -10.048 -7.222 1.00 84.00 87 GLY A CA 1
ATOM 643 C C . GLY A 1 87 ? 5.143 -8.786 -6.429 1.00 84.00 87 GLY A C 1
ATOM 644 O O . GLY A 1 87 ? 4.331 -8.229 -5.687 1.00 84.00 87 GLY A O 1
ATOM 645 N N . GLU A 1 88 ? 6.364 -8.310 -6.636 1.00 86.38 88 GLU A N 1
ATOM 646 C CA . GLU A 1 88 ? 6.824 -7.006 -6.175 1.00 86.38 88 GLU A CA 1
ATOM 647 C C . GLU A 1 88 ? 6.742 -6.007 -7.325 1.00 86.38 88 GLU A C 1
ATOM 649 O O . GLU A 1 88 ? 7.142 -6.303 -8.453 1.00 86.38 88 GLU A O 1
ATOM 654 N N . TYR A 1 89 ? 6.220 -4.814 -7.049 1.00 86.69 89 TYR A N 1
ATOM 655 C CA . TYR A 1 89 ? 5.952 -3.832 -8.092 1.00 86.69 89 TYR A CA 1
ATOM 656 C C . TYR A 1 89 ? 6.533 -2.469 -7.758 1.00 86.69 89 TYR A C 1
ATOM 658 O O . TYR A 1 89 ? 6.545 -2.037 -6.601 1.00 86.69 89 TYR A O 1
ATOM 666 N N . ASP A 1 90 ? 6.948 -1.773 -8.812 1.00 86.81 90 ASP A N 1
ATOM 667 C CA . ASP A 1 90 ? 7.259 -0.353 -8.761 1.00 86.81 90 ASP A CA 1
ATOM 668 C C . ASP A 1 90 ? 6.013 0.450 -9.129 1.00 86.81 90 ASP A C 1
ATOM 670 O O . ASP A 1 90 ? 5.404 0.249 -10.187 1.00 86.81 90 ASP A O 1
ATOM 674 N N . PHE A 1 91 ? 5.641 1.393 -8.268 1.00 85.50 91 PHE A N 1
ATOM 675 C CA . PHE A 1 91 ? 4.502 2.269 -8.514 1.00 85.50 91 PHE A CA 1
ATOM 676 C C . PHE A 1 91 ? 4.741 3.683 -7.993 1.00 85.50 91 PHE A C 1
ATOM 678 O O . PHE A 1 91 ? 5.380 3.901 -6.965 1.00 85.50 91 PHE A O 1
ATOM 685 N N . GLY A 1 92 ? 4.181 4.650 -8.718 1.00 87.56 92 GLY A N 1
ATOM 686 C CA . GLY A 1 92 ? 4.059 6.041 -8.301 1.00 87.56 92 GLY A CA 1
ATOM 687 C C . GLY A 1 92 ? 2.592 6.435 -8.370 1.00 87.56 92 GLY A C 1
ATOM 688 O O . GLY A 1 92 ? 2.022 6.509 -9.456 1.00 87.56 92 GLY A O 1
ATOM 689 N N . LEU A 1 93 ? 1.976 6.646 -7.213 1.00 85.50 93 LEU A N 1
ATOM 690 C CA . LEU A 1 93 ? 0.590 7.065 -7.089 1.00 85.50 93 LEU A CA 1
ATOM 691 C C . LEU A 1 93 ? 0.563 8.509 -6.602 1.00 85.50 93 LEU A C 1
ATOM 693 O O . LEU A 1 93 ? 1.105 8.812 -5.547 1.00 85.50 93 LEU A O 1
ATOM 697 N N . THR A 1 94 ? -0.099 9.393 -7.338 1.00 85.38 94 THR A N 1
ATOM 698 C CA . THR A 1 94 ? -0.333 10.776 -6.914 1.00 85.38 94 THR A CA 1
ATOM 699 C C . THR A 1 94 ? -1.830 10.998 -6.805 1.00 85.38 94 THR A C 1
ATOM 701 O O . THR A 1 94 ? -2.576 10.707 -7.737 1.00 85.38 94 THR A O 1
ATOM 704 N N . TRP A 1 95 ? -2.277 11.511 -5.667 1.00 83.69 95 TRP A N 1
ATOM 705 C CA . TRP A 1 95 ? -3.665 11.870 -5.425 1.00 83.69 95 TRP A CA 1
ATOM 706 C C . TRP A 1 95 ? -3.750 13.281 -4.866 1.00 83.69 95 TRP A C 1
ATOM 708 O O . TRP A 1 95 ? -2.831 13.790 -4.225 1.00 83.69 95 TRP A O 1
ATOM 718 N N . THR A 1 96 ? -4.884 13.933 -5.092 1.00 81.25 96 THR A N 1
ATOM 719 C CA . THR A 1 96 ? -5.160 15.209 -4.440 1.00 81.25 96 THR A CA 1
ATOM 720 C C . THR A 1 96 ? -5.348 14.954 -2.94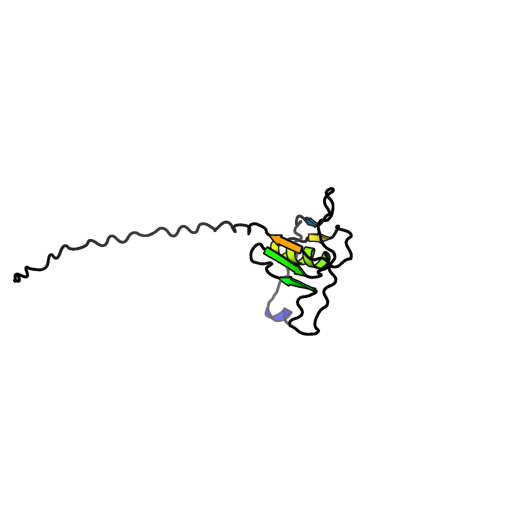3 1.00 81.25 96 THR A C 1
ATOM 722 O O . THR A 1 96 ? -6.232 14.168 -2.590 1.00 81.25 96 THR A O 1
ATOM 725 N N . PRO A 1 97 ? -4.560 15.589 -2.051 1.00 70.06 97 PRO A N 1
ATOM 726 C CA . PRO A 1 97 ? -4.778 15.472 -0.618 1.00 70.06 97 PRO A CA 1
ATOM 727 C C . PRO A 1 97 ? -6.222 15.851 -0.316 1.00 70.06 97 PRO A C 1
ATOM 729 O O . PRO A 1 97 ? -6.696 16.900 -0.769 1.00 70.06 97 PRO A O 1
ATOM 732 N N . MET A 1 98 ? -6.933 14.993 0.416 1.00 57.41 98 MET A N 1
ATOM 733 C CA . MET A 1 98 ? -8.274 15.337 0.860 1.00 57.41 98 MET A CA 1
ATOM 734 C C . MET A 1 98 ? -8.152 16.635 1.653 1.00 57.41 98 MET A C 1
ATOM 736 O O . MET A 1 98 ? -7.428 16.707 2.646 1.00 57.41 98 MET A O 1
ATOM 740 N N . LYS A 1 99 ? -8.813 17.694 1.173 1.00 56.72 99 LYS A N 1
ATOM 741 C CA . LYS A 1 99 ? -8.922 18.937 1.926 1.00 56.72 99 LYS A CA 1
ATOM 742 C C . LYS A 1 99 ? -9.695 18.563 3.178 1.00 56.72 99 LYS A C 1
ATOM 744 O O . LYS A 1 99 ? -10.915 18.420 3.109 1.00 56.72 99 LYS A O 1
ATOM 749 N N . HIS A 1 100 ? -9.007 18.376 4.304 1.00 52.91 100 HIS A N 1
ATOM 750 C CA . HIS A 1 100 ? -9.681 18.447 5.588 1.00 52.91 100 HIS A CA 1
ATOM 751 C C . HIS A 1 100 ? -10.470 19.746 5.532 1.00 52.91 100 HIS A C 1
ATOM 753 O O . HIS A 1 100 ? -9.891 20.817 5.332 1.00 52.91 100 HIS A O 1
ATOM 759 N N . ARG A 1 101 ? -11.799 19.629 5.567 1.00 47.19 101 ARG A N 1
ATOM 760 C CA . ARG A 1 101 ? -12.699 20.767 5.657 1.00 47.19 101 ARG A CA 1
ATOM 761 C C . ARG A 1 101 ? -12.175 21.566 6.834 1.00 47.19 101 ARG A C 1
ATOM 763 O O . ARG A 1 101 ? -12.283 21.102 7.967 1.00 47.19 101 ARG A O 1
ATOM 770 N N . ALA A 1 102 ? -11.522 22.692 6.545 1.00 49.62 102 ALA A N 1
ATOM 771 C CA . ALA A 1 102 ? -11.104 23.630 7.561 1.00 49.62 102 ALA A CA 1
ATOM 772 C C . ALA A 1 102 ? -12.371 23.892 8.365 1.00 49.62 102 ALA A C 1
ATOM 774 O O . ALA A 1 102 ? -13.342 24.435 7.830 1.00 49.62 102 ALA A O 1
ATOM 775 N N . MET A 1 103 ? -12.426 23.371 9.591 1.00 43.06 103 MET A N 1
ATOM 776 C CA . MET A 1 103 ? -13.490 23.737 10.501 1.00 43.06 103 MET A CA 1
ATOM 777 C C . MET A 1 103 ? -13.336 25.240 10.654 1.00 43.06 103 MET A C 1
ATOM 779 O O . MET A 1 103 ? -12.335 25.718 11.184 1.00 43.06 103 MET A O 1
ATOM 783 N N . GLY A 1 104 ? -14.266 25.963 10.033 1.00 46.22 104 GLY A N 1
ATOM 784 C CA . GLY A 1 104 ? -14.291 27.408 9.993 1.00 46.22 104 GLY A CA 1
ATOM 785 C C . GLY A 1 104 ? -14.482 27.923 11.402 1.00 46.22 104 GLY A C 1
ATOM 786 O O . GLY A 1 104 ? -15.603 28.156 11.833 1.00 46.22 104 GLY A O 1
ATOM 787 N N . TRP A 1 105 ? -13.381 28.110 12.118 1.00 35.25 105 TRP A N 1
ATOM 788 C CA . TRP A 1 105 ? -13.350 29.056 13.209 1.00 35.25 105 TRP A CA 1
ATOM 789 C C . TRP A 1 105 ? -13.032 30.416 12.598 1.00 35.25 105 TRP A C 1
ATOM 791 O O . TRP A 1 105 ? -11.881 30.840 12.492 1.00 35.25 105 TRP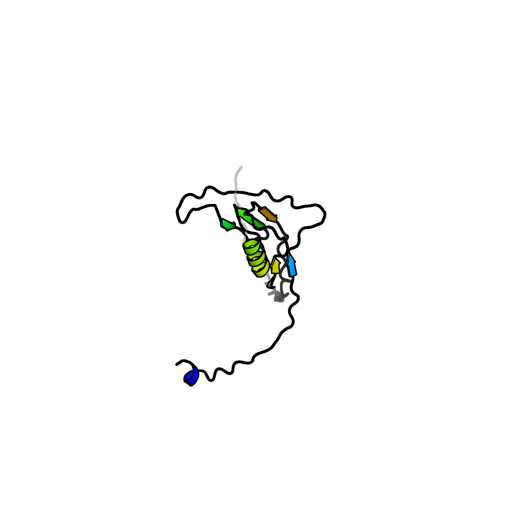 A O 1
ATOM 801 N N . SER A 1 106 ? -14.077 31.091 12.131 1.00 50.31 106 SER A N 1
ATOM 802 C CA . SER A 1 106 ? -14.011 32.514 11.831 1.00 50.31 106 SER A CA 1
ATOM 803 C C . SER A 1 106 ? -13.778 33.241 13.155 1.00 50.31 106 SER A C 1
ATOM 805 O O . SER A 1 106 ? -14.716 33.470 13.910 1.00 50.31 106 SER A O 1
ATOM 807 N N . ILE A 1 107 ? -12.527 33.584 13.471 1.00 60.25 107 ILE A N 1
ATOM 808 C CA . ILE A 1 107 ? -12.241 34.544 14.542 1.00 60.25 107 ILE A CA 1
ATOM 809 C C . ILE A 1 107 ? -12.847 35.878 14.079 1.00 60.25 107 ILE A C 1
ATOM 811 O O . ILE A 1 107 ? -12.376 36.411 13.070 1.00 60.25 107 ILE A O 1
ATOM 815 N N . PRO A 1 108 ? -13.866 36.455 14.744 1.00 44.41 108 PRO A N 1
ATOM 816 C CA . PRO A 1 108 ? -14.301 37.789 14.378 1.00 44.41 108 PRO A CA 1
ATOM 817 C C . PRO A 1 108 ? -13.178 38.765 14.736 1.00 44.41 108 PRO A C 1
ATOM 819 O O . PRO A 1 108 ? -12.810 38.930 15.904 1.00 44.41 108 PRO A O 1
ATOM 822 N N . ALA A 1 109 ? -12.622 39.412 13.714 1.00 56.62 109 ALA A N 1
ATOM 823 C CA . ALA A 1 109 ? -11.692 40.515 13.874 1.00 56.62 109 ALA A CA 1
ATOM 824 C C . ALA A 1 109 ? -12.405 41.661 14.609 1.00 56.62 109 ALA A C 1
ATOM 826 O O . ALA A 1 109 ? -13.137 42.453 14.009 1.00 56.62 109 ALA A O 1
ATOM 827 N N . ARG A 1 110 ? -12.203 41.765 15.929 1.00 51.59 110 ARG A N 1
ATOM 828 C CA . ARG A 1 110 ? -12.553 42.973 16.684 1.00 51.59 110 ARG A CA 1
ATOM 829 C C . ARG A 1 110 ? -11.664 44.104 16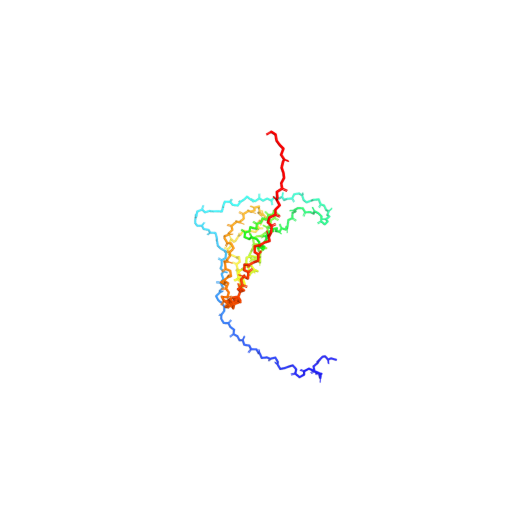.186 1.00 51.59 110 ARG A C 1
ATOM 831 O O . ARG A 1 110 ? -10.503 44.216 16.572 1.00 51.59 110 ARG A O 1
ATOM 838 N N . HIS A 1 111 ? -12.226 44.931 15.316 1.00 51.34 111 HIS A N 1
ATOM 839 C CA . HIS A 1 111 ? -11.614 46.166 14.863 1.00 51.34 111 HIS A CA 1
ATOM 840 C C . HIS A 1 111 ? -11.399 47.071 16.085 1.00 51.34 111 HIS A C 1
ATOM 842 O O . HIS A 1 111 ? -12.356 47.606 16.643 1.00 51.34 111 HIS A O 1
ATOM 848 N N . ARG A 1 112 ? -10.147 47.260 16.516 1.00 52.47 112 ARG A N 1
ATOM 849 C CA . ARG A 1 112 ? -9.789 48.428 17.330 1.00 52.47 112 ARG A CA 1
ATOM 850 C C . ARG A 1 112 ? -9.625 49.600 16.373 1.00 52.47 112 ARG A C 1
ATOM 852 O O . ARG A 1 112 ? -8.657 49.652 15.622 1.00 52.47 112 ARG A O 1
ATOM 859 N N . ARG A 1 113 ? -10.567 50.545 16.403 1.00 48.94 113 ARG A N 1
ATOM 860 C CA . ARG A 1 113 ? -10.341 51.884 15.847 1.00 48.94 113 ARG A CA 1
ATOM 861 C C . ARG A 1 113 ? -9.162 52.506 16.592 1.00 48.94 113 ARG A C 1
ATOM 863 O O . ARG A 1 113 ? -9.282 52.813 17.773 1.00 48.94 113 ARG A O 1
ATOM 870 N N . VAL A 1 114 ? -8.050 52.718 15.899 1.00 54.94 114 VAL A N 1
ATOM 871 C CA . VAL A 1 114 ? -7.025 53.671 16.330 1.00 54.94 114 VAL A CA 1
ATOM 872 C C . VAL A 1 114 ? -7.327 54.974 15.602 1.00 54.94 114 VAL A C 1
ATOM 874 O O . VAL A 1 114 ? -7.193 55.056 14.383 1.00 54.94 114 VAL A O 1
ATOM 877 N N . GLN A 1 115 ? -7.792 55.985 16.336 1.00 51.38 115 GLN A N 1
ATOM 878 C CA . GLN A 1 115 ? -7.810 57.349 15.818 1.00 51.38 115 GLN A CA 1
ATOM 879 C C . GLN A 1 115 ? -6.362 57.836 15.741 1.00 51.38 115 GLN A C 1
ATOM 881 O O . GLN A 1 115 ? -5.706 58.028 16.762 1.00 51.38 115 GLN A O 1
ATOM 886 N N . MET A 1 116 ? -5.850 58.016 14.524 1.00 44.28 116 MET A N 1
ATOM 887 C CA . MET A 1 116 ? -4.581 58.703 14.312 1.00 44.28 116 MET A CA 1
ATOM 888 C C . MET A 1 116 ? -4.783 60.200 14.550 1.00 44.28 116 MET A C 1
ATOM 890 O O . MET A 1 116 ? -5.404 60.901 13.750 1.00 44.28 116 MET A O 1
ATOM 894 N N . ALA A 1 117 ? -4.241 60.687 15.665 1.00 49.62 117 ALA A N 1
ATOM 895 C CA . ALA A 1 117 ? -4.050 62.105 15.911 1.00 49.62 117 ALA A CA 1
ATOM 896 C C . ALA A 1 117 ? -3.081 62.671 14.861 1.00 49.62 117 ALA A C 1
ATOM 898 O O . ALA A 1 117 ? -1.925 62.255 14.771 1.00 49.62 117 ALA A O 1
ATOM 899 N N . ARG A 1 118 ? -3.547 63.637 14.064 1.00 44.84 118 ARG A N 1
ATOM 900 C CA . ARG A 1 118 ? -2.691 64.430 13.177 1.00 44.84 118 ARG A CA 1
ATOM 901 C C . ARG A 1 118 ? -1.786 65.309 14.037 1.00 44.84 118 ARG A C 1
ATOM 903 O O . ARG A 1 118 ? -2.230 66.327 14.556 1.00 44.84 118 ARG A O 1
ATOM 910 N N . ARG A 1 119 ? -0.513 64.940 14.169 1.00 46.66 119 ARG A N 1
ATOM 911 C CA . ARG A 1 119 ? 0.533 65.842 14.662 1.00 46.66 119 ARG A CA 1
ATOM 912 C C . ARG A 1 119 ? 1.464 66.148 13.493 1.00 46.66 119 ARG A C 1
ATOM 914 O O . ARG A 1 119 ? 2.405 65.415 13.227 1.00 46.66 119 ARG A O 1
ATOM 921 N N . CYS A 1 120 ? 1.134 67.198 12.746 1.00 43.78 120 CYS A N 1
ATOM 922 C CA . CYS A 1 120 ? 1.995 67.732 11.697 1.00 43.78 120 CYS A CA 1
ATOM 923 C C . CYS A 1 120 ? 3.148 68.478 12.386 1.00 43.78 120 CYS A C 1
ATOM 925 O O . CYS A 1 120 ? 2.937 69.555 12.945 1.00 43.78 120 CYS A O 1
ATOM 927 N N . SER A 1 121 ? 4.341 67.877 12.421 1.00 52.47 121 SER A N 1
ATOM 928 C CA . SER A 1 121 ? 5.540 68.515 12.962 1.00 52.47 121 SER A CA 1
ATOM 929 C C . SER A 1 121 ? 6.089 69.541 11.972 1.00 52.47 121 SER A C 1
ATOM 931 O O . SER A 1 121 ? 6.410 69.224 10.832 1.00 52.47 121 SER A O 1
ATOM 933 N N . GLN A 1 122 ? 6.143 70.780 12.448 1.00 51.75 122 GLN A N 1
ATOM 934 C CA . GLN A 1 122 ? 7.103 71.842 12.150 1.00 51.75 122 GLN A CA 1
ATOM 935 C C . GLN A 1 122 ? 8.076 71.624 10.971 1.00 51.75 122 GLN A C 1
ATOM 937 O O . GLN A 1 122 ? 9.012 70.840 11.035 1.00 51.75 122 GLN A O 1
ATOM 942 N N . ARG A 1 123 ? 7.879 72.451 9.937 1.00 47.16 123 ARG A N 1
ATOM 943 C CA . ARG A 1 123 ? 8.857 73.421 9.410 1.00 47.16 123 ARG A CA 1
ATOM 944 C C . ARG A 1 123 ? 10.340 73.091 9.667 1.00 47.16 123 ARG A C 1
ATOM 946 O O . ARG A 1 123 ? 10.880 73.494 10.689 1.00 47.16 123 ARG A O 1
ATOM 953 N N . CYS A 1 124 ? 11.018 72.579 8.642 1.00 46.31 124 CYS A N 1
ATOM 954 C CA . CYS A 1 124 ? 12.450 72.800 8.438 1.00 46.31 124 CYS A CA 1
ATOM 955 C C . CYS A 1 124 ? 12.663 73.471 7.073 1.00 46.31 124 CYS A C 1
ATOM 957 O O . CYS A 1 124 ? 12.448 72.876 6.022 1.00 46.31 124 CYS A O 1
ATOM 959 N N . ARG A 1 125 ? 13.037 74.756 7.124 1.00 44.12 125 ARG A N 1
ATOM 960 C CA . ARG A 1 125 ? 13.765 75.463 6.063 1.00 44.12 125 ARG A CA 1
ATOM 961 C C . ARG A 1 125 ? 15.204 74.941 6.061 1.00 44.12 125 ARG A C 1
ATOM 963 O O . ARG A 1 125 ? 15.768 74.929 7.148 1.00 44.12 125 ARG A O 1
ATOM 970 N N . SER A 1 126 ? 15.785 74.663 4.892 1.00 46.69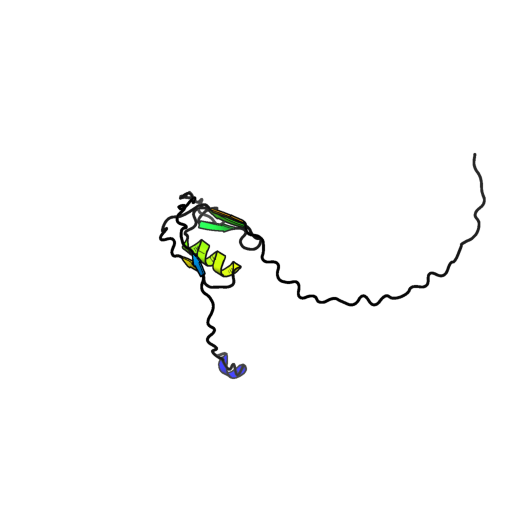 126 SER A N 1
ATOM 971 C CA . SER A 1 126 ? 17.035 75.290 4.402 1.00 46.69 126 SER A CA 1
ATOM 972 C C . SER A 1 126 ? 17.639 74.564 3.181 1.00 46.69 126 SER A C 1
ATOM 974 O O . SER A 1 126 ? 17.764 73.348 3.171 1.00 46.69 126 SER A O 1
ATOM 976 N N . ASN A 1 127 ? 17.995 75.378 2.176 1.00 39.81 127 ASN A N 1
ATOM 977 C CA . ASN A 1 127 ? 19.113 75.307 1.217 1.00 39.81 127 ASN A CA 1
ATOM 978 C C . ASN A 1 127 ? 19.632 73.960 0.677 1.00 39.81 127 ASN A C 1
ATOM 980 O O . ASN A 1 127 ? 20.192 73.168 1.430 1.00 39.81 127 ASN A O 1
ATOM 984 N N . SER A 1 128 ? 19.726 73.850 -0.658 1.00 42.25 128 SER A N 1
ATOM 985 C CA . SER A 1 128 ? 20.983 74.062 -1.425 1.00 42.25 128 SER A CA 1
ATOM 986 C C . SER A 1 128 ? 20.837 73.584 -2.879 1.00 42.25 128 SER A C 1
ATOM 988 O O . SER A 1 128 ? 20.727 72.380 -3.097 1.00 42.25 128 SER A O 1
ATOM 990 N N . ALA A 1 129 ? 20.845 74.519 -3.835 1.00 36.84 129 ALA A N 1
ATOM 991 C CA . ALA A 1 129 ? 21.515 74.484 -5.148 1.00 36.84 129 ALA A CA 1
ATOM 992 C C . ALA A 1 129 ? 21.082 75.718 -5.954 1.00 36.84 129 ALA A C 1
ATOM 994 O O . ALA A 1 129 ? 19.854 75.912 -6.099 1.00 36.84 129 ALA A O 1
#

Secondary structure (DSSP, 8-state):
-THHHH----------PPPEEE---TT---PEE----PPSSTT--SSEEE-GGGTEEEEEEEEHHHHHHHHHHHHTS-EEE-S---SEEEEEEE-PPP-------------------------------

Sequence (129 aa):
MLRDWFRLEVHGQSKELPIYELAVIKAGVKLKEAKCVGVPGPANPCGGTSGSSRGSLMGRAVPMATLAKDLSGVLERPVFDKTMLNGEYDFGLTWTPMKHRAMGWSIPARHRRVQMARRCSQRCRSNSA